Protein AF-A0AAV8QNR1-F1 (afdb_monomer_lite)

Structure (mmCIF, N/CA/C/O backbone):
data_AF-A0AAV8QNR1-F1
#
_entry.id   AF-A0AAV8QNR1-F1
#
loop_
_atom_site.group_PDB
_atom_site.id
_atom_site.type_symbol
_atom_site.label_atom_id
_atom_site.label_alt_id
_atom_site.label_comp_id
_atom_site.label_asym_id
_atom_site.label_entity_id
_atom_site.label_seq_id
_atom_site.pdbx_PDB_ins_code
_atom_site.Cartn_x
_atom_site.Cartn_y
_atom_site.Cartn_z
_atom_site.occupancy
_atom_site.B_iso_or_equiv
_atom_site.auth_seq_id
_atom_site.auth_comp_id
_atom_site.auth_asym_id
_atom_site.auth_atom_id
_atom_site.pdbx_PDB_model_num
ATOM 1 N N . MET A 1 1 ? 36.017 19.056 -10.202 1.00 43.88 1 MET A N 1
ATOM 2 C CA . MET A 1 1 ? 34.816 19.119 -9.351 1.00 43.88 1 MET A CA 1
ATOM 3 C C . MET A 1 1 ? 33.853 20.067 -10.050 1.00 43.88 1 MET A C 1
ATOM 5 O O . MET A 1 1 ? 34.009 21.266 -9.897 1.00 43.88 1 MET A O 1
ATOM 9 N N . HIS A 1 2 ? 32.984 19.564 -10.928 1.00 42.19 2 HIS A N 1
ATOM 10 C CA . HIS A 1 2 ? 31.904 20.375 -11.496 1.00 42.19 2 HIS A CA 1
ATOM 11 C C . HIS A 1 2 ? 30.620 19.800 -10.927 1.00 42.19 2 HIS A C 1
ATOM 13 O O . HIS A 1 2 ? 30.137 18.771 -11.395 1.00 42.19 2 HIS A O 1
ATOM 19 N N . GLU A 1 3 ? 30.170 20.406 -9.836 1.00 42.44 3 GLU A N 1
ATOM 20 C CA . GLU A 1 3 ? 28.876 20.111 -9.249 1.00 42.44 3 GLU A CA 1
ATOM 21 C C . GLU A 1 3 ? 27.831 20.649 -10.224 1.00 42.44 3 GLU A C 1
ATOM 23 O O . GLU A 1 3 ? 27.756 21.847 -10.486 1.00 42.44 3 GLU A O 1
ATOM 28 N N . THR A 1 4 ? 27.082 19.755 -10.858 1.00 52.38 4 THR A N 1
ATOM 29 C CA . THR A 1 4 ? 25.847 20.132 -11.539 1.00 52.38 4 THR A CA 1
ATOM 30 C C . THR A 1 4 ? 24.823 20.413 -10.452 1.00 52.38 4 THR A C 1
ATOM 32 O O . THR A 1 4 ? 24.080 19.515 -10.057 1.00 52.38 4 THR A O 1
ATOM 35 N N . GLU A 1 5 ? 24.829 21.639 -9.934 1.00 52.47 5 GLU A N 1
ATOM 36 C CA . GLU A 1 5 ? 23.729 22.178 -9.143 1.00 52.47 5 GLU A CA 1
ATOM 37 C C . GLU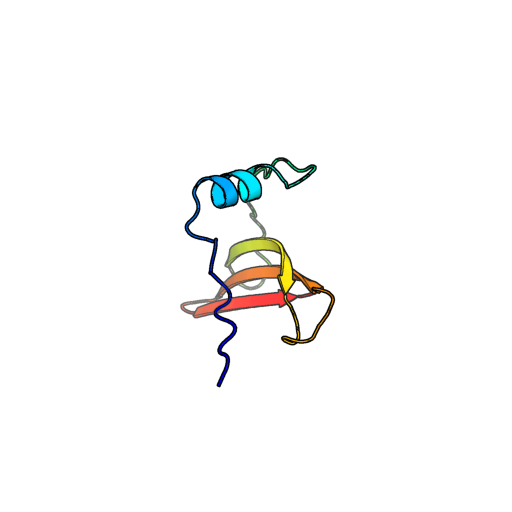 A 1 5 ? 22.488 22.153 -10.042 1.00 52.47 5 GLU A C 1
ATOM 39 O O . GLU A 1 5 ? 22.305 22.982 -10.935 1.00 52.47 5 GLU A O 1
ATOM 44 N N . GLN A 1 6 ? 21.670 21.112 -9.881 1.00 59.84 6 GLN A N 1
ATOM 45 C CA . GLN A 1 6 ? 20.319 21.087 -10.415 1.00 59.84 6 GLN A CA 1
ATOM 46 C C . GLN A 1 6 ? 19.577 22.210 -9.700 1.00 59.84 6 GLN A C 1
ATOM 48 O O . GLN A 1 6 ? 19.181 22.047 -8.551 1.00 59.84 6 GLN A O 1
ATOM 53 N N . HIS A 1 7 ? 19.479 23.371 -10.349 1.00 64.62 7 HIS A N 1
ATOM 54 C CA . HIS A 1 7 ? 18.666 24.471 -9.854 1.00 64.62 7 HIS A CA 1
ATOM 55 C C . HIS A 1 7 ? 17.256 23.939 -9.604 1.00 64.62 7 HIS A C 1
ATOM 57 O O . HIS A 1 7 ? 16.567 23.517 -10.536 1.00 64.62 7 HIS A O 1
ATOM 63 N N . ASP A 1 8 ? 16.872 23.917 -8.334 1.00 65.00 8 AS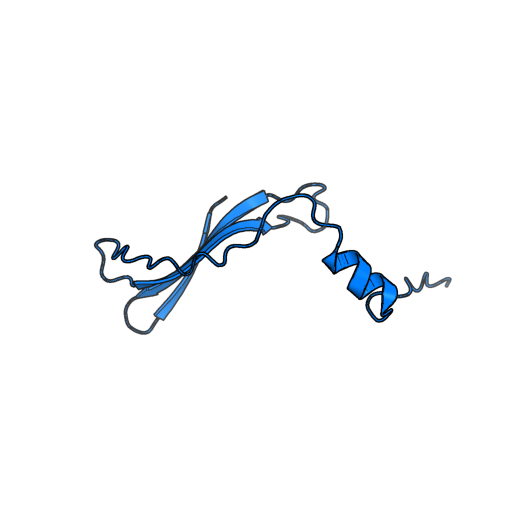P A N 1
ATOM 64 C CA . ASP A 1 8 ? 15.539 23.538 -7.912 1.00 65.00 8 ASP A CA 1
ATOM 65 C C . ASP A 1 8 ? 14.591 24.689 -8.249 1.00 65.00 8 ASP A C 1
ATOM 67 O O . ASP A 1 8 ? 14.534 25.705 -7.561 1.00 65.00 8 ASP A O 1
ATOM 71 N N . LEU A 1 9 ? 13.900 24.561 -9.380 1.00 65.69 9 LEU A N 1
ATOM 72 C CA . LEU A 1 9 ? 12.943 25.557 -9.867 1.00 65.69 9 LEU A CA 1
ATOM 73 C C . LEU A 1 9 ? 11.561 25.390 -9.204 1.00 65.69 9 LEU A C 1
ATOM 75 O O . LEU A 1 9 ? 10.575 25.942 -9.692 1.00 65.69 9 LEU A O 1
ATOM 79 N N . SER A 1 10 ? 11.451 24.615 -8.112 1.00 63.16 10 SER A N 1
ATOM 80 C CA . SER A 1 10 ? 10.191 24.440 -7.375 1.00 63.16 10 SER A CA 1
ATOM 81 C C . SER A 1 10 ? 9.669 25.728 -6.743 1.00 63.16 10 SER A C 1
ATOM 83 O O . SER A 1 10 ? 8.471 25.830 -6.477 1.00 63.16 10 SER A O 1
ATOM 85 N N . ASP A 1 11 ? 10.556 26.693 -6.511 1.00 71.75 11 ASP A N 1
ATOM 86 C CA . ASP A 1 11 ? 10.240 27.963 -5.859 1.00 71.75 11 ASP A CA 1
ATOM 87 C C . ASP A 1 11 ? 9.766 29.045 -6.850 1.00 71.75 11 ASP A C 1
ATOM 89 O O . ASP A 1 11 ? 9.265 30.093 -6.430 1.00 71.75 11 ASP A O 1
ATOM 93 N N . ASP A 1 12 ? 9.849 28.788 -8.163 1.00 71.12 12 ASP A N 1
ATOM 94 C CA . ASP A 1 12 ? 9.358 29.706 -9.190 1.00 71.12 12 ASP A CA 1
ATOM 95 C C . ASP A 1 12 ? 7.825 29.692 -9.256 1.00 71.12 12 ASP A C 1
ATOM 97 O O . ASP A 1 12 ? 7.166 28.662 -9.451 1.00 71.12 12 ASP A O 1
ATOM 101 N N . SER A 1 13 ? 7.236 30.885 -9.152 1.00 69.19 13 SER A N 1
ATOM 102 C CA . SER A 1 13 ? 5.779 31.075 -9.128 1.00 69.19 13 SER A CA 1
ATOM 103 C C . SER A 1 13 ? 5.114 30.569 -10.414 1.00 69.19 13 SER A C 1
ATOM 105 O O . SER A 1 13 ? 4.005 30.028 -10.374 1.00 69.19 13 SER A O 1
ATOM 107 N N . ASP A 1 14 ? 5.820 30.683 -11.541 1.00 69.81 14 ASP A N 1
ATOM 108 C CA . ASP A 1 14 ? 5.357 30.243 -12.856 1.00 69.81 14 ASP A CA 1
ATOM 109 C C . ASP A 1 14 ? 5.325 28.708 -12.980 1.00 69.81 14 ASP A C 1
ATOM 111 O O . ASP A 1 14 ? 4.393 28.150 -13.568 1.00 69.81 14 ASP A O 1
ATOM 115 N N . TYR A 1 15 ? 6.279 27.995 -12.365 1.00 70.44 15 TYR A N 1
ATOM 116 C CA . TYR A 1 15 ? 6.307 26.527 -12.368 1.00 70.44 15 TYR A CA 1
ATOM 117 C C . TYR A 1 15 ? 5.245 25.937 -11.426 1.00 70.44 15 TYR A C 1
ATOM 119 O O . TYR A 1 15 ? 4.531 24.992 -11.785 1.00 70.44 15 TYR A O 1
ATOM 127 N N . ALA A 1 16 ? 5.055 26.548 -10.250 1.00 63.22 16 ALA A N 1
ATOM 128 C CA . ALA A 1 16 ? 3.995 26.170 -9.316 1.00 63.22 16 ALA A CA 1
ATOM 129 C C . ALA A 1 16 ? 2.598 26.304 -9.954 1.00 63.22 16 ALA A C 1
ATOM 131 O O . ALA A 1 16 ? 1.756 25.410 -9.806 1.00 63.22 16 ALA A O 1
ATOM 132 N N . ALA A 1 17 ? 2.362 27.369 -10.727 1.00 62.94 17 ALA A N 1
ATOM 133 C CA . ALA A 1 17 ? 1.126 27.553 -11.485 1.00 62.94 17 ALA A CA 1
ATOM 134 C C . ALA A 1 17 ? 0.988 26.548 -12.647 1.00 62.94 17 ALA A C 1
ATOM 136 O O . ALA A 1 17 ? -0.094 25.996 -12.856 1.00 62.94 17 ALA A O 1
ATOM 137 N N . ALA A 1 18 ? 2.067 26.228 -13.365 1.00 61.84 18 ALA A N 1
ATOM 138 C CA . ALA A 1 18 ? 2.036 25.232 -14.439 1.00 61.84 18 ALA A CA 1
ATOM 139 C C . ALA A 1 18 ? 1.666 23.822 -13.930 1.00 61.84 18 ALA A C 1
ATOM 141 O O . ALA A 1 18 ? 0.864 23.125 -14.559 1.00 61.84 18 ALA A O 1
ATOM 142 N N . SER A 1 19 ? 2.146 23.432 -12.742 1.00 59.88 19 SER A N 1
ATOM 143 C CA . SER A 1 19 ? 1.787 22.153 -12.104 1.00 59.88 19 SER A CA 1
ATOM 144 C C . SER A 1 19 ? 0.291 22.032 -11.762 1.00 59.88 19 SER A C 1
ATOM 146 O O . SER A 1 19 ? -0.254 20.930 -11.690 1.00 59.88 19 SER A O 1
ATOM 148 N N . ARG A 1 20 ? -0.401 23.168 -11.591 1.00 58.38 20 ARG A N 1
ATOM 149 C CA . ARG A 1 20 ? -1.844 23.239 -11.310 1.00 58.38 20 ARG A CA 1
ATOM 150 C C . ARG A 1 20 ? -2.712 23.071 -12.554 1.00 58.38 20 ARG A C 1
ATOM 152 O O . ARG A 1 20 ? -3.861 22.658 -12.419 1.00 58.38 20 ARG A O 1
ATOM 159 N N . HIS A 1 21 ? -2.187 23.379 -13.739 1.00 53.59 21 HIS A N 1
ATOM 160 C CA . HIS A 1 21 ? -2.971 23.435 -14.976 1.00 53.59 21 HIS A CA 1
ATOM 161 C C . HIS A 1 21 ? -2.702 22.284 -15.956 1.00 53.59 21 HIS A C 1
ATOM 163 O O . HIS A 1 21 ? -3.466 22.121 -16.904 1.00 53.59 21 HIS A O 1
ATOM 169 N N . HIS A 1 22 ? -1.683 21.451 -15.720 1.00 44.06 22 HIS A N 1
ATOM 170 C CA . HIS A 1 22 ? -1.284 20.388 -16.652 1.00 44.06 22 HIS A CA 1
ATOM 171 C C . HIS A 1 22 ? -1.783 18.971 -16.306 1.00 44.06 22 HIS A C 1
ATOM 173 O O . HIS A 1 22 ? -1.218 17.986 -16.779 1.00 44.06 22 HIS A O 1
ATOM 179 N N . ALA A 1 23 ? -2.861 18.840 -15.524 1.00 45.44 23 ALA A N 1
ATOM 180 C CA . ALA A 1 23 ? -3.593 17.577 -15.408 1.00 45.44 23 ALA A CA 1
ATOM 181 C C . ALA A 1 23 ? -4.765 17.562 -16.413 1.00 45.44 23 ALA A C 1
ATOM 183 O O . ALA A 1 23 ? -5.788 18.206 -16.158 1.00 45.44 23 ALA A O 1
ATOM 184 N N . PRO A 1 24 ? -4.663 16.858 -17.559 1.00 41.69 24 PRO A N 1
ATOM 185 C CA . PRO A 1 24 ? -5.791 16.710 -18.457 1.00 41.69 24 PRO A CA 1
ATOM 186 C C . PRO A 1 24 ? -6.768 15.699 -17.851 1.00 41.69 24 PRO A C 1
ATOM 188 O O . PRO A 1 24 ? -6.494 14.507 -17.785 1.00 41.69 24 PRO A O 1
ATOM 191 N N . GLY A 1 25 ? -7.933 16.195 -17.439 1.00 44.59 25 GLY A N 1
ATOM 192 C CA . GLY A 1 25 ? -9.133 15.381 -17.269 1.00 44.59 25 GLY A CA 1
ATOM 193 C C . GLY A 1 25 ? -9.276 14.700 -15.912 1.00 44.59 25 GLY A C 1
ATOM 194 O O . GLY A 1 25 ? -8.750 13.622 -15.665 1.00 44.59 25 GLY A O 1
ATOM 195 N N . GLY A 1 26 ? -10.116 15.287 -15.066 1.00 39.72 26 GLY A N 1
ATOM 196 C CA . GLY A 1 26 ? -10.646 14.601 -13.899 1.00 39.72 26 GLY A CA 1
ATOM 197 C C . GLY A 1 26 ? -10.831 15.559 -12.750 1.00 39.72 26 GLY A C 1
ATOM 198 O O . GLY A 1 26 ? -9.948 15.720 -11.917 1.00 39.72 26 GLY A O 1
ATOM 199 N N . ILE A 1 27 ? -12.001 16.190 -12.718 1.00 44.81 27 ILE A N 1
ATOM 200 C CA . ILE A 1 27 ? -12.567 16.841 -11.543 1.00 44.81 27 ILE A CA 1
ATOM 201 C C . ILE A 1 27 ? -12.263 15.934 -10.347 1.00 44.81 27 ILE A C 1
ATOM 203 O O . ILE A 1 27 ? -12.864 14.864 -10.232 1.00 44.81 27 ILE A O 1
ATOM 207 N N . MET A 1 28 ? -11.330 16.328 -9.475 1.00 47.56 28 MET A N 1
ATOM 208 C CA . MET A 1 28 ? -11.168 15.675 -8.182 1.00 47.56 28 MET A CA 1
ATOM 209 C C . MET A 1 28 ? -12.374 16.077 -7.348 1.00 47.56 28 MET A C 1
ATOM 211 O O . MET A 1 28 ? -12.339 16.978 -6.516 1.00 47.56 28 MET A O 1
ATOM 215 N N . ARG A 1 29 ? -13.491 15.411 -7.646 1.00 44.50 29 ARG A N 1
ATOM 216 C CA . ARG A 1 29 ? -14.543 15.149 -6.690 1.00 44.50 29 ARG A CA 1
ATOM 217 C C . ARG A 1 29 ? -13.824 14.440 -5.560 1.00 44.50 29 ARG A C 1
ATOM 219 O O . ARG A 1 29 ? -13.496 13.263 -5.665 1.00 44.50 29 ARG A O 1
ATOM 226 N N . THR A 1 30 ? -13.498 15.198 -4.524 1.00 49.53 30 THR A N 1
ATOM 227 C CA . THR A 1 30 ? -13.285 14.653 -3.196 1.00 49.53 30 THR A CA 1
ATOM 228 C C . THR A 1 30 ? -14.578 1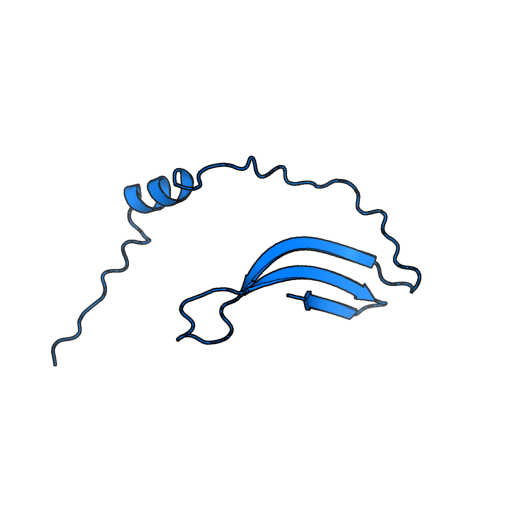3.926 -2.878 1.00 49.53 30 THR A C 1
ATOM 230 O O . THR A 1 30 ? -15.550 14.544 -2.451 1.00 49.53 30 THR A O 1
ATOM 233 N N . ASP A 1 31 ? -14.641 12.641 -3.219 1.00 47.41 31 ASP A N 1
ATOM 234 C CA . ASP A 1 31 ? -15.748 11.795 -2.829 1.00 47.41 31 ASP A CA 1
ATOM 235 C C . ASP A 1 31 ? -15.558 11.511 -1.342 1.00 47.41 31 ASP A C 1
ATOM 237 O O . ASP A 1 31 ? -15.084 10.469 -0.908 1.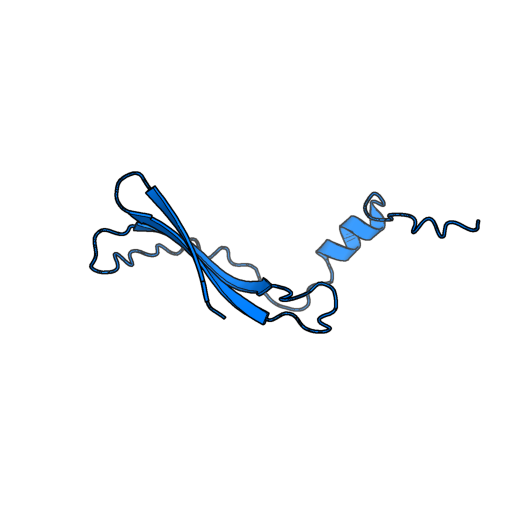00 47.41 31 ASP A O 1
ATOM 241 N N . SER A 1 32 ? -15.915 12.509 -0.540 1.00 49.12 32 SER A N 1
ATOM 242 C CA . SER A 1 32 ? -16.302 12.355 0.853 1.00 49.12 32 SER A CA 1
ATOM 243 C C . SER A 1 32 ? -17.679 11.677 0.957 1.00 49.12 32 SER A C 1
ATOM 245 O O . SER A 1 32 ? -18.398 11.853 1.943 1.00 49.12 32 SER A O 1
ATOM 247 N N . GLY A 1 33 ? -18.052 10.871 -0.043 1.00 44.62 33 GLY A N 1
ATOM 248 C CA . GLY A 1 33 ? -19.110 9.884 -0.012 1.00 44.62 33 GLY A CA 1
ATOM 249 C C . GLY A 1 33 ? -18.780 8.805 1.004 1.00 44.62 33 GLY A C 1
ATOM 250 O O . GLY A 1 33 ? -18.324 7.718 0.674 1.00 44.62 33 GLY A O 1
ATOM 251 N N . LYS A 1 34 ? -19.017 9.139 2.273 1.00 48.34 34 LYS A N 1
ATOM 252 C CA . LYS A 1 34 ? -19.773 8.305 3.207 1.00 48.34 34 LYS A CA 1
ATOM 253 C C . LYS A 1 34 ? -19.508 6.802 3.028 1.00 48.34 34 LYS A C 1
ATOM 255 O O . LYS A 1 34 ? -20.424 6.036 2.751 1.00 48.34 34 LYS A O 1
ATOM 260 N N . SER A 1 35 ? -18.258 6.367 3.195 1.00 49.09 35 SER A N 1
ATOM 261 C CA . SER A 1 35 ? -17.946 4.940 3.270 1.00 49.09 35 SER A CA 1
ATOM 262 C C . SER A 1 35 ? -18.388 4.421 4.633 1.00 49.09 35 SER A C 1
ATOM 264 O O . SER A 1 35 ? -17.590 4.197 5.534 1.00 49.09 35 SER A O 1
ATOM 266 N N . THR A 1 36 ? -19.693 4.198 4.784 1.00 48.69 36 THR A N 1
ATOM 267 C CA . THR A 1 36 ? -20.229 3.226 5.738 1.00 48.69 36 THR A CA 1
ATOM 268 C C . THR A 1 36 ? -19.911 1.825 5.218 1.00 48.69 36 THR A C 1
ATOM 270 O O . THR A 1 36 ? -20.803 1.048 4.895 1.00 48.69 36 THR A O 1
ATOM 273 N N . ALA A 1 37 ? -18.628 1.515 5.068 1.00 55.22 37 ALA A N 1
ATOM 274 C CA . ALA A 1 37 ? -18.153 0.159 4.881 1.00 55.22 37 ALA A CA 1
ATOM 275 C C . ALA A 1 37 ? -17.563 -0.257 6.224 1.00 55.22 37 ALA A C 1
ATOM 277 O O . ALA A 1 37 ? -16.350 -0.255 6.425 1.00 55.22 37 ALA A O 1
ATOM 278 N N . SER A 1 38 ? -18.446 -0.545 7.183 1.00 53.88 38 SER A N 1
ATOM 279 C CA . SER A 1 38 ? -18.078 -1.356 8.335 1.00 53.88 38 SER A CA 1
ATOM 280 C C . SER A 1 38 ? -17.758 -2.746 7.791 1.00 53.88 38 SER A C 1
ATOM 282 O O . SER A 1 38 ? -18.637 -3.607 7.713 1.00 53.88 38 SER A O 1
ATOM 284 N N . GLU A 1 39 ? -16.524 -2.941 7.324 1.00 53.03 39 GLU A N 1
ATOM 285 C CA . GLU A 1 39 ? -16.021 -4.280 7.060 1.00 53.03 39 GLU A CA 1
ATOM 286 C C . GLU A 1 39 ? -16.125 -5.050 8.376 1.00 53.03 39 GLU A C 1
ATOM 288 O O . GLU A 1 39 ? -15.809 -4.540 9.450 1.00 53.03 39 GLU A O 1
ATOM 293 N N . THR A 1 40 ? -16.701 -6.240 8.286 1.00 52.84 40 THR A N 1
ATOM 294 C CA . THR A 1 40 ? -17.374 -7.016 9.335 1.00 52.84 40 THR A CA 1
ATOM 295 C C . THR A 1 40 ? -16.431 -7.565 10.429 1.00 52.84 40 THR A C 1
ATOM 297 O O . THR A 1 40 ? -16.536 -8.715 10.833 1.00 52.84 40 THR A O 1
ATOM 300 N N . GLY A 1 41 ? -15.492 -6.761 10.933 1.00 60.59 41 GLY A N 1
ATOM 301 C CA . GLY A 1 41 ? -14.390 -7.190 11.802 1.00 60.59 41 GLY A CA 1
ATOM 302 C C . GLY A 1 41 ? -13.908 -6.134 12.799 1.00 60.59 41 GLY A C 1
ATOM 303 O O . GLY A 1 41 ? -12.742 -6.148 13.187 1.00 60.59 41 GLY A O 1
ATOM 304 N N . GLY A 1 42 ? -14.773 -5.194 13.199 1.00 72.81 42 GLY A N 1
ATOM 305 C CA . GLY A 1 42 ? -14.440 -4.180 14.212 1.00 72.81 42 GLY A CA 1
ATOM 306 C C . GLY A 1 42 ? -13.380 -3.167 13.769 1.00 72.81 42 GLY A C 1
ATOM 307 O O . GLY A 1 42 ? -12.792 -2.489 14.612 1.00 72.81 42 GLY A O 1
ATOM 308 N N . SER A 1 43 ? -13.124 -3.076 12.463 1.00 83.00 43 SER A N 1
ATOM 309 C CA . SER A 1 43 ? -12.187 -2.120 11.895 1.00 83.00 43 SER A CA 1
ATOM 310 C C . SER A 1 43 ? -12.926 -0.990 11.184 1.00 83.00 43 SER A C 1
ATOM 312 O O . SER A 1 43 ? -13.777 -1.225 10.330 1.00 83.00 43 SER A O 1
ATOM 314 N N . GLU A 1 44 ? -12.601 0.244 11.561 1.00 93.06 44 GLU A N 1
ATOM 315 C CA . GLU A 1 44 ? -13.169 1.464 10.991 1.00 93.06 44 GLU A CA 1
ATOM 316 C C . GLU A 1 44 ? -12.219 2.022 9.930 1.00 93.06 44 GLU A C 1
ATOM 318 O O . GLU A 1 44 ? -11.058 2.310 10.225 1.00 93.06 44 GLU A O 1
ATOM 323 N N . VAL A 1 45 ? -12.701 2.199 8.698 1.00 93.81 45 VAL A N 1
ATOM 324 C CA . VAL A 1 45 ? -11.925 2.858 7.641 1.00 93.81 45 VAL A CA 1
ATOM 325 C C . VAL A 1 45 ? -12.003 4.368 7.836 1.00 93.81 45 VAL A C 1
ATOM 327 O O . VAL A 1 45 ? -13.069 4.961 7.719 1.00 93.81 45 VAL A O 1
ATOM 330 N N . LEU A 1 46 ? -10.856 4.989 8.102 1.00 95.50 46 LEU A N 1
ATOM 331 C CA . LEU A 1 46 ? -10.734 6.435 8.297 1.00 95.50 46 LEU A CA 1
ATOM 332 C C . LEU A 1 46 ? -10.397 7.166 6.996 1.00 95.50 46 LEU A C 1
ATOM 334 O O . LEU A 1 46 ? -10.736 8.334 6.827 1.00 95.50 46 LEU A O 1
ATOM 338 N N . TYR A 1 47 ? -9.700 6.486 6.085 1.00 96.31 47 TYR A N 1
ATOM 339 C CA . TYR A 1 47 ? -9.313 7.039 4.795 1.00 96.31 47 TYR A CA 1
ATOM 340 C C . TYR A 1 47 ? -9.243 5.952 3.730 1.00 96.31 47 TYR A C 1
ATOM 342 O O . TYR A 1 47 ? -8.728 4.858 3.974 1.00 96.31 47 TYR A O 1
ATOM 350 N N . LEU A 1 48 ? -9.716 6.292 2.536 1.00 96.50 48 LEU A N 1
ATOM 351 C CA . LEU A 1 48 ? -9.639 5.467 1.342 1.00 96.50 48 LEU A CA 1
ATOM 352 C C . LEU A 1 48 ? -9.275 6.365 0.160 1.00 96.50 48 LEU A C 1
ATOM 354 O O . LEU A 1 48 ? -9.928 7.383 -0.069 1.00 96.50 48 LEU A O 1
ATOM 358 N N . LYS A 1 49 ? -8.244 5.983 -0.594 1.00 97.94 49 LYS A N 1
ATOM 359 C CA . LYS A 1 49 ? -7.909 6.628 -1.865 1.00 97.94 49 LYS A CA 1
ATOM 360 C C . LYS A 1 49 ? -7.439 5.597 -2.876 1.00 97.94 49 LYS A C 1
ATOM 362 O O . LYS A 1 49 ? -6.472 4.875 -2.634 1.00 97.94 49 LYS A O 1
ATOM 367 N N . ASP A 1 50 ? -8.119 5.565 -4.012 1.00 97.69 50 ASP A N 1
ATOM 368 C CA . ASP A 1 50 ? -7.716 4.779 -5.173 1.00 97.69 50 ASP A CA 1
ATOM 369 C C . ASP A 1 50 ? -6.629 5.503 -5.985 1.00 97.69 50 ASP A C 1
ATOM 371 O O . ASP A 1 50 ? -6.458 6.723 -5.888 1.00 97.69 50 ASP A O 1
ATOM 375 N N . ASN A 1 51 ? -5.910 4.739 -6.813 1.00 97.44 51 ASN A N 1
ATOM 376 C CA . ASN A 1 51 ? -4.883 5.229 -7.739 1.00 97.44 51 ASN A CA 1
ATOM 377 C C . ASN A 1 51 ? -3.731 5.990 -7.057 1.00 97.44 51 ASN A C 1
ATOM 379 O O . ASN A 1 51 ? -3.206 6.972 -7.584 1.00 97.44 51 ASN A O 1
ATOM 383 N N . VAL A 1 52 ? -3.323 5.544 -5.868 1.00 98.06 52 VAL A N 1
ATOM 384 C CA . VAL A 1 52 ? -2.109 6.032 -5.206 1.00 98.06 52 VAL A CA 1
ATOM 385 C C . VAL A 1 52 ? -0.907 5.326 -5.820 1.00 98.06 52 VAL A C 1
ATOM 387 O O . VAL A 1 52 ? -0.775 4.112 -5.691 1.00 98.06 52 VAL A O 1
ATOM 390 N N . ALA A 1 53 ? -0.045 6.093 -6.485 1.00 97.44 53 ALA A N 1
ATOM 391 C CA . ALA A 1 53 ? 1.094 5.582 -7.237 1.00 97.44 53 ALA A CA 1
ATOM 392 C C . ALA A 1 53 ? 2.386 5.542 -6.400 1.00 97.44 53 ALA A C 1
ATOM 394 O O . ALA A 1 53 ? 2.771 6.555 -5.812 1.00 97.44 53 ALA A O 1
ATOM 395 N N . ILE A 1 54 ? 3.078 4.400 -6.396 1.00 96.56 54 ILE A N 1
ATOM 396 C CA . ILE A 1 54 ? 4.356 4.170 -5.704 1.00 96.56 54 ILE A CA 1
ATOM 397 C C . ILE A 1 54 ? 5.429 3.762 -6.721 1.00 96.56 54 ILE A C 1
ATOM 399 O O . ILE A 1 54 ? 5.177 2.950 -7.611 1.00 96.56 54 ILE A O 1
ATOM 403 N N . HIS A 1 55 ? 6.638 4.310 -6.577 1.00 97.31 55 HIS A N 1
ATOM 404 C CA . HIS A 1 55 ? 7.836 3.781 -7.234 1.00 97.31 55 HIS A CA 1
ATOM 405 C C . HIS A 1 55 ? 8.436 2.669 -6.359 1.00 97.31 55 HIS A C 1
ATOM 407 O O . HIS A 1 55 ? 8.866 2.966 -5.244 1.00 97.31 55 HIS A O 1
ATOM 413 N N . PRO A 1 56 ? 8.498 1.407 -6.825 1.00 93.19 56 PRO A N 1
ATOM 414 C CA . PRO A 1 56 ? 9.061 0.313 -6.028 1.00 93.19 56 PRO A CA 1
ATOM 415 C C . PRO A 1 56 ? 10.562 0.477 -5.767 1.00 93.19 56 PRO A C 1
ATOM 417 O O . PRO A 1 56 ? 11.082 0.005 -4.760 1.00 93.19 56 PRO A O 1
ATOM 420 N N . THR A 1 57 ? 11.262 1.142 -6.687 1.00 93.12 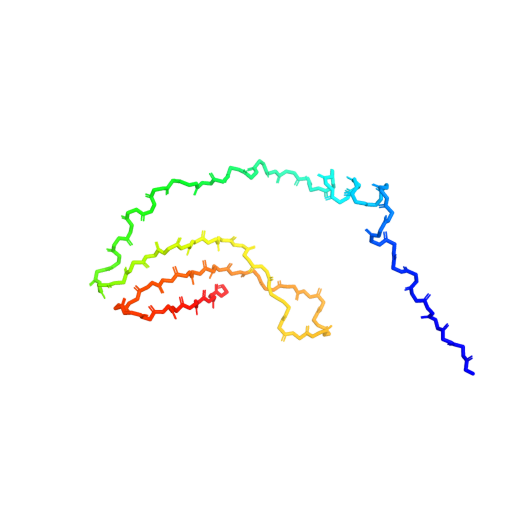57 THR A N 1
ATOM 421 C CA . THR A 1 57 ? 12.677 1.494 -6.571 1.00 93.12 57 THR A CA 1
ATOM 422 C C . THR A 1 57 ? 12.903 2.878 -7.175 1.00 93.12 57 THR A C 1
ATOM 424 O O . THR A 1 57 ? 12.139 3.318 -8.034 1.00 93.12 57 THR A O 1
ATOM 427 N N . GLN A 1 58 ? 13.985 3.550 -6.779 1.00 91.44 58 GLN A N 1
ATOM 428 C CA . GLN A 1 58 ? 14.383 4.846 -7.350 1.00 91.44 58 GLN A CA 1
ATOM 429 C C . GLN A 1 58 ? 14.745 4.788 -8.845 1.00 91.44 58 GLN A C 1
ATOM 431 O O . GLN A 1 58 ? 14.800 5.820 -9.503 1.00 91.44 58 GLN A O 1
ATOM 436 N N . TYR A 1 59 ? 14.997 3.589 -9.378 1.00 91.81 59 TYR A N 1
ATOM 437 C CA . TYR A 1 59 ? 15.374 3.371 -10.777 1.00 91.81 59 TYR A CA 1
ATOM 438 C C . TYR A 1 59 ? 14.202 2.888 -11.640 1.00 91.81 59 TYR A C 1
ATOM 440 O O . TYR A 1 59 ? 14.379 2.646 -12.832 1.00 91.81 59 TYR A O 1
ATOM 448 N N . ALA A 1 60 ? 13.017 2.697 -11.054 1.00 90.50 60 ALA A N 1
ATOM 449 C CA . ALA A 1 60 ? 11.850 2.236 -11.790 1.00 90.50 60 ALA A CA 1
ATOM 450 C C . ALA A 1 60 ? 11.344 3.338 -12.730 1.00 90.50 60 ALA A C 1
ATOM 452 O O . ALA A 1 60 ? 10.990 4.430 -12.282 1.00 90.50 60 ALA A O 1
ATOM 453 N N . SER A 1 61 ? 11.262 3.023 -14.023 1.00 89.50 61 SER A N 1
ATOM 454 C CA . SER A 1 61 ? 10.702 3.918 -15.041 1.00 89.50 61 SER A CA 1
ATOM 455 C C . SER A 1 61 ? 9.203 4.152 -14.856 1.00 89.50 61 SER A C 1
ATOM 457 O O . SER A 1 61 ? 8.691 5.200 -15.237 1.00 89.50 61 SER A O 1
ATOM 459 N N . GLU A 1 62 ? 8.501 3.192 -14.253 1.00 94.19 62 GLU A N 1
ATOM 460 C CA . GLU A 1 62 ? 7.055 3.230 -14.061 1.00 94.19 62 GLU A CA 1
ATOM 461 C C . GLU A 1 62 ? 6.674 3.192 -12.580 1.00 94.19 62 GLU A C 1
ATOM 463 O O . GLU A 1 62 ? 7.400 2.669 -11.726 1.00 94.19 62 GLU A O 1
ATOM 468 N N . ARG A 1 63 ? 5.505 3.765 -12.282 1.00 95.81 63 ARG A N 1
ATOM 469 C CA . ARG A 1 63 ? 4.861 3.679 -10.971 1.00 95.81 63 ARG A CA 1
ATOM 470 C C . ARG A 1 63 ? 3.794 2.603 -10.998 1.00 95.81 63 ARG A C 1
ATOM 472 O O . ARG A 1 63 ? 3.076 2.463 -11.983 1.00 95.81 63 ARG A O 1
ATOM 479 N N . ILE A 1 64 ? 3.634 1.926 -9.873 1.00 97.00 64 ILE A N 1
ATOM 480 C CA . ILE A 1 64 ? 2.513 1.021 -9.652 1.00 97.00 64 ILE A CA 1
ATOM 481 C C . ILE A 1 64 ? 1.441 1.811 -8.907 1.00 97.00 64 ILE A C 1
ATOM 483 O O . ILE A 1 64 ? 1.714 2.371 -7.845 1.00 97.00 64 ILE A O 1
ATOM 487 N N . SER A 1 65 ? 0.246 1.899 -9.482 1.00 97.94 65 SER A N 1
ATOM 488 C CA . SER A 1 65 ? -0.937 2.454 -8.821 1.00 97.94 65 SER A CA 1
ATOM 489 C C . SER A 1 65 ? -1.584 1.386 -7.957 1.00 97.94 65 SER A C 1
ATOM 491 O O . SER A 1 65 ? -1.602 0.234 -8.355 1.00 97.94 65 SER A O 1
ATOM 493 N N . GLY A 1 66 ? -2.121 1.782 -6.808 1.00 97.69 66 GLY A N 1
ATOM 494 C CA . GLY A 1 66 ? -2.869 0.897 -5.926 1.00 97.69 66 GLY A CA 1
ATOM 495 C C . GLY A 1 66 ? -3.837 1.661 -5.031 1.00 97.69 66 GLY A C 1
ATOM 496 O O . GLY A 1 66 ? -3.942 2.892 -5.091 1.00 97.69 66 GLY A O 1
ATOM 497 N N . ARG A 1 67 ? -4.556 0.933 -4.184 1.00 98.19 67 ARG A N 1
ATOM 498 C CA . ARG A 1 67 ? -5.504 1.478 -3.209 1.00 98.19 67 ARG A CA 1
ATOM 499 C C . ARG A 1 67 ? -4.837 1.644 -1.853 1.00 98.19 67 ARG A C 1
ATOM 501 O O . ARG A 1 67 ? -4.397 0.666 -1.252 1.00 98.19 67 ARG A O 1
ATOM 508 N N . LEU A 1 68 ? -4.841 2.872 -1.342 1.00 98.25 68 LEU A N 1
ATOM 509 C CA . LEU A 1 68 ? -4.400 3.193 0.012 1.00 98.25 68 LEU A CA 1
ATOM 510 C C . LEU A 1 68 ? -5.595 3.195 0.971 1.00 98.25 68 LEU A C 1
ATOM 512 O O . LEU A 1 68 ? -6.607 3.849 0.709 1.00 98.25 68 LEU A O 1
ATOM 516 N N . ARG A 1 69 ? -5.460 2.502 2.103 1.00 97.62 69 ARG A N 1
ATOM 517 C CA . ARG A 1 69 ? -6.437 2.488 3.198 1.00 97.62 69 ARG A CA 1
ATOM 518 C C . ARG A 1 69 ? -5.750 2.841 4.509 1.00 97.62 69 ARG A C 1
ATOM 520 O O . ARG A 1 69 ? -4.711 2.273 4.832 1.00 97.62 69 ARG A O 1
ATOM 527 N N . LEU A 1 70 ? -6.369 3.726 5.282 1.00 97.50 70 LEU A N 1
ATOM 528 C CA . LEU A 1 70 ? -6.075 3.904 6.703 1.00 97.50 70 LEU A CA 1
ATOM 529 C C . LEU A 1 70 ? -7.266 3.375 7.488 1.00 97.50 70 LEU A C 1
ATOM 531 O O . LEU A 1 70 ? -8.395 3.823 7.270 1.00 97.50 70 LEU A O 1
ATOM 535 N N . TYR A 1 71 ? -7.022 2.447 8.400 1.00 96.06 71 TYR A N 1
ATOM 536 C CA . TYR A 1 71 ? -8.067 1.893 9.243 1.00 96.06 71 TYR A CA 1
ATOM 537 C C . TYR A 1 71 ? -7.631 1.814 10.700 1.00 96.06 71 TYR A C 1
ATOM 539 O O . TYR A 1 71 ? -6.456 1.644 11.026 1.00 96.06 71 TYR A O 1
ATOM 547 N N . LYS A 1 72 ? -8.606 1.970 11.587 1.00 94.94 72 LYS A N 1
ATOM 548 C CA . LYS A 1 72 ? -8.446 1.847 13.029 1.00 94.94 72 LYS A CA 1
ATOM 549 C C . LYS A 1 72 ? -8.952 0.485 13.473 1.00 94.94 72 LYS A C 1
ATOM 551 O O . LYS A 1 72 ? -10.006 0.036 13.023 1.00 94.94 72 LYS A O 1
ATOM 556 N N . GLN A 1 73 ? -8.216 -0.160 14.369 1.00 93.69 73 GLN A N 1
ATOM 557 C CA . GLN A 1 73 ? -8.653 -1.366 15.066 1.00 93.69 73 GLN A CA 1
ATOM 558 C C . GLN A 1 73 ? -8.253 -1.229 16.538 1.00 93.69 73 GLN A C 1
ATOM 560 O O . GLN A 1 73 ? -7.072 -1.134 16.871 1.00 93.69 73 GLN A O 1
ATOM 565 N N . GLY A 1 74 ? -9.246 -1.140 17.426 1.00 90.69 74 GLY A N 1
ATOM 566 C CA . GLY A 1 74 ? -9.009 -0.786 18.827 1.00 90.69 74 GLY A CA 1
ATOM 567 C C . GLY A 1 74 ? -8.372 0.605 18.967 1.00 90.69 74 GLY A C 1
ATOM 568 O O . GLY A 1 74 ? -8.912 1.595 18.472 1.00 90.69 74 GLY A O 1
ATOM 569 N N . SER A 1 75 ? -7.226 0.685 19.646 1.00 93.94 75 SER A N 1
ATOM 570 C CA . SER A 1 75 ? -6.423 1.908 19.809 1.00 93.94 75 SER A CA 1
ATOM 571 C C . SER A 1 75 ? -5.288 2.045 18.786 1.00 93.94 75 SER A C 1
ATOM 573 O O . SER A 1 75 ? -4.523 3.006 18.852 1.00 93.94 75 SER A O 1
ATOM 575 N N . SER A 1 76 ? -5.175 1.112 17.838 1.00 95.25 76 SER A N 1
ATOM 576 C CA . SER A 1 76 ? -4.116 1.089 16.830 1.00 95.25 76 SER A CA 1
ATOM 577 C C . SER A 1 76 ? -4.618 1.573 15.471 1.00 95.25 76 SER A C 1
ATOM 579 O O . SER A 1 76 ? -5.779 1.376 15.104 1.00 95.25 76 SER A O 1
ATOM 581 N N . LEU A 1 77 ? -3.713 2.199 14.718 1.00 96.44 77 LEU A N 1
ATOM 582 C CA . LEU A 1 77 ? -3.913 2.589 13.326 1.00 96.44 77 LEU A CA 1
ATOM 583 C C . LEU A 1 77 ? -3.059 1.710 12.423 1.00 96.44 77 LEU A C 1
ATOM 585 O O . LEU A 1 77 ? -1.896 1.445 12.721 1.00 96.44 77 LEU A O 1
ATOM 589 N N . PHE A 1 78 ? -3.638 1.312 11.301 1.00 96.56 78 PHE A N 1
ATOM 590 C CA . PHE A 1 78 ? -3.000 0.484 10.296 1.00 96.56 78 PHE A CA 1
ATOM 591 C C . PHE A 1 78 ? -3.141 1.147 8.933 1.00 96.56 78 PHE A C 1
ATOM 593 O O . PHE A 1 78 ? -4.214 1.630 8.564 1.00 96.56 78 PHE A O 1
ATOM 600 N N . LEU A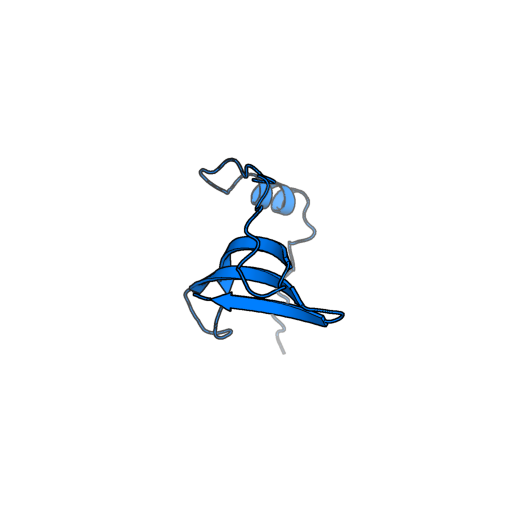 1 79 ? -2.044 1.147 8.183 1.00 97.44 79 LEU A N 1
ATOM 601 C CA . LEU A 1 79 ? -1.997 1.607 6.805 1.00 97.44 79 LEU A CA 1
ATOM 602 C C . LEU A 1 79 ? -1.787 0.391 5.905 1.00 97.44 79 LEU A C 1
ATOM 604 O O . LEU A 1 79 ? -0.867 -0.392 6.137 1.00 97.44 79 LEU A O 1
ATOM 608 N N . SER A 1 80 ? -2.614 0.238 4.875 1.00 97.06 80 SER A N 1
ATOM 609 C CA . SER A 1 80 ? -2.376 -0.738 3.814 1.00 97.06 80 SER A CA 1
ATOM 610 C C . SER A 1 80 ? -2.378 -0.065 2.451 1.00 97.06 80 SER A C 1
ATOM 612 O O . SER A 1 80 ? -3.151 0.856 2.190 1.00 97.06 80 SER A O 1
ATOM 614 N N . TRP A 1 81 ? -1.492 -0.540 1.582 1.00 98.12 81 TRP A N 1
ATOM 615 C CA . TRP A 1 81 ? -1.482 -0.212 0.167 1.00 98.12 81 TRP A CA 1
ATOM 616 C C . TRP A 1 81 ? -1.448 -1.521 -0.615 1.00 98.12 81 TRP A C 1
ATOM 618 O O . TRP A 1 81 ? -0.594 -2.370 -0.357 1.00 98.12 81 TRP A O 1
ATOM 628 N N . ILE A 1 82 ? -2.414 -1.700 -1.511 1.00 96.94 82 ILE A N 1
ATOM 629 C CA . ILE A 1 82 ? -2.543 -2.894 -2.349 1.00 96.94 82 ILE A CA 1
ATOM 630 C C . ILE A 1 82 ? -2.494 -2.417 -3.807 1.00 96.94 82 ILE A C 1
ATOM 632 O O . ILE A 1 82 ? -3.344 -1.586 -4.139 1.00 96.94 82 ILE A O 1
ATOM 636 N N . PRO A 1 83 ? -1.520 -2.874 -4.625 1.00 95.94 83 PRO A N 1
ATOM 637 C CA . PRO A 1 83 ? -1.486 -2.615 -6.067 1.00 95.94 83 PRO A CA 1
ATOM 638 C C . PRO A 1 83 ? -2.825 -2.914 -6.748 1.00 95.94 83 PRO A C 1
ATOM 640 O O . PRO A 1 83 ? -3.430 -3.956 -6.405 1.00 95.94 83 PRO A O 1
#

Radius of gyration: 18.85 Å; chains: 1; bounding box: 55×38×38 Å

Foldseek 3Di:
DDPPPPPPCVPPPVVVVVVVPPDPDDDPPPCPPDPPCPPPDQKAWPDKDFQDWDDPDPPDPDTDTWIWTWIDHDPDIDIDTDD

InterPro domains:
  IPR021935 Small G protein signalling modulator 1/2, Rab-binding domain [PF12068] (45-83)

Secondary structure (DSSP, 8-state):
--------GGG-HHHHHHHHH---S--------------TTTEEEEEEEEEEEE-SSTT-SSPEEEEEEEEEETTEEEEEEE-

pLDDT: mean 74.8, std 21.51, range [39.72, 98.25]

Sequence (83 aa):
MHETEQHDLSDDSDYAAASRHHAPGGIMRTDSGKSTASETGGSEVLYLKDNVAIHPTQYASERISGRLRLYKQGSSLFLSWIP

Organism: Ensete ventricosum (NCBI:txid4639)